Protein AF-A0A2S8P4F2-F1 (afdb_monomer_lite)

Radius of gyration: 17.94 Å; chains: 1; bounding box: 46×29×44 Å

Structure (mmCIF, N/CA/C/O backbone):
data_AF-A0A2S8P4F2-F1
#
_entry.id   AF-A0A2S8P4F2-F1
#
loop_
_atom_site.group_PDB
_atom_site.id
_atom_site.type_symbol
_atom_site.label_atom_id
_atom_site.label_alt_id
_atom_site.label_comp_id
_atom_site.label_asym_id
_atom_site.label_entity_id
_atom_site.label_seq_id
_atom_site.pdbx_PDB_ins_code
_atom_site.Cartn_x
_atom_site.Cartn_y
_atom_site.Cartn_z
_atom_site.occupancy
_atom_site.B_iso_or_equiv
_atom_site.auth_seq_id
_atom_site.auth_comp_id
_atom_site.auth_asym_id
_atom_site.auth_atom_id
_atom_site.pdbx_PDB_model_num
ATOM 1 N N . MET A 1 1 ? -1.261 -7.123 9.658 1.00 77.44 1 MET A N 1
ATOM 2 C CA . MET A 1 1 ? -1.869 -6.714 8.368 1.00 77.44 1 MET A CA 1
ATOM 3 C C . MET A 1 1 ? -3.085 -7.584 8.128 1.00 77.44 1 MET A C 1
ATOM 5 O O . MET A 1 1 ? -3.013 -8.736 8.546 1.00 77.44 1 MET A O 1
ATOM 9 N N . PRO A 1 2 ? -4.159 -7.062 7.513 1.00 83.69 2 PRO A N 1
ATOM 10 C CA . PRO A 1 2 ? -5.345 -7.866 7.241 1.00 83.69 2 PRO A CA 1
ATOM 11 C C . PRO A 1 2 ? -4.952 -9.096 6.400 1.00 83.69 2 PRO A C 1
ATOM 13 O O . PRO A 1 2 ? -4.144 -8.997 5.469 1.00 83.69 2 PRO A O 1
ATOM 16 N N . LYS A 1 3 ? -5.471 -10.267 6.769 1.00 85.56 3 LYS A N 1
ATOM 17 C CA . LYS A 1 3 ? -5.303 -11.564 6.105 1.00 85.56 3 LYS A CA 1
ATOM 18 C C . LYS A 1 3 ? -5.623 -11.491 4.614 1.00 85.56 3 LYS A C 1
ATOM 20 O O . LYS A 1 3 ? -4.878 -12.070 3.823 1.00 85.56 3 LYS A O 1
ATOM 25 N N . CYS A 1 4 ? -6.668 -10.763 4.214 1.00 82.25 4 CYS A N 1
ATOM 26 C CA . CYS A 1 4 ? -7.027 -10.613 2.801 1.00 82.25 4 CYS A CA 1
ATOM 27 C C . CYS A 1 4 ? -5.884 -9.971 1.984 1.00 82.25 4 CYS A C 1
ATOM 29 O O . CYS A 1 4 ? -5.520 -10.472 0.916 1.00 82.25 4 CYS A O 1
ATOM 31 N N . TYR A 1 5 ? -5.225 -8.943 2.529 1.00 85.25 5 TYR A N 1
ATOM 32 C CA . TYR A 1 5 ? -4.053 -8.323 1.905 1.00 85.25 5 TYR A CA 1
ATOM 33 C C . TYR A 1 5 ? -2.817 -9.220 1.965 1.00 85.25 5 TYR A C 1
ATOM 35 O O . TYR A 1 5 ? -2.062 -9.273 0.997 1.00 85.25 5 TYR A O 1
ATOM 43 N N . MET A 1 6 ? -2.608 -9.972 3.051 1.00 88.69 6 MET A N 1
ATOM 44 C CA . MET A 1 6 ? -1.504 -10.942 3.125 1.00 88.69 6 MET A CA 1
ATOM 45 C C . MET A 1 6 ? -1.635 -12.038 2.060 1.00 88.69 6 MET A C 1
ATOM 47 O O . MET A 1 6 ? -0.636 -12.445 1.465 1.00 88.69 6 MET A O 1
ATOM 51 N N . ALA A 1 7 ? -2.860 -12.477 1.761 1.00 88.38 7 ALA A N 1
ATOM 52 C CA . ALA A 1 7 ? -3.116 -13.410 0.669 1.00 88.38 7 ALA A CA 1
ATOM 53 C C . ALA A 1 7 ? -2.745 -12.802 -0.697 1.00 88.38 7 ALA A C 1
ATOM 55 O O . ALA A 1 7 ? -2.109 -13.472 -1.511 1.00 88.38 7 ALA A O 1
ATOM 56 N N . GLN A 1 8 ? -3.072 -11.526 -0.931 1.00 87.56 8 GLN A N 1
ATOM 57 C CA . GLN A 1 8 ? -2.661 -10.810 -2.146 1.00 87.56 8 GLN A CA 1
ATOM 58 C C . GLN A 1 8 ? -1.137 -10.656 -2.235 1.00 87.56 8 GLN A C 1
ATOM 60 O O . GLN A 1 8 ? -0.564 -10.900 -3.294 1.00 87.56 8 GLN A O 1
ATOM 65 N N . LEU A 1 9 ? -0.466 -10.331 -1.126 1.00 88.94 9 LEU A N 1
ATOM 66 C CA . LEU A 1 9 ? 0.995 -10.231 -1.072 1.00 88.94 9 LEU A CA 1
ATOM 67 C C . LEU A 1 9 ? 1.678 -11.564 -1.396 1.00 88.94 9 LEU A C 1
ATOM 69 O O . LEU A 1 9 ? 2.677 -11.572 -2.106 1.00 88.94 9 LEU A O 1
ATOM 73 N N . LYS A 1 10 ? 1.114 -12.695 -0.960 1.00 89.94 10 LYS A N 1
ATOM 74 C CA . LYS A 1 10 ? 1.626 -14.030 -1.313 1.00 89.94 10 LYS A CA 1
ATOM 75 C C . LYS A 1 10 ? 1.508 -14.328 -2.811 1.00 89.94 10 LYS A C 1
ATOM 77 O O . LYS A 1 10 ? 2.374 -14.982 -3.387 1.00 89.94 10 LYS A O 1
ATOM 82 N N . VAL A 1 11 ? 0.441 -13.858 -3.459 1.00 90.56 11 VAL A N 1
ATOM 83 C CA . VAL A 1 11 ? 0.309 -13.947 -4.924 1.00 90.56 11 VAL A CA 1
ATOM 84 C C . VAL A 1 11 ? 1.339 -13.044 -5.599 1.00 90.56 11 VAL A C 1
ATOM 86 O O . VAL A 1 11 ? 2.031 -13.486 -6.515 1.00 90.56 11 VAL A O 1
ATOM 89 N N . TYR A 1 12 ? 1.481 -11.813 -5.113 1.00 90.00 12 TYR A N 1
ATOM 90 C CA . TYR A 1 12 ? 2.454 -10.854 -5.623 1.00 90.00 12 TYR A CA 1
ATOM 91 C C . TYR A 1 12 ? 3.900 -11.356 -5.494 1.00 90.00 12 TYR A C 1
ATOM 93 O O . TYR A 1 12 ? 4.674 -11.197 -6.428 1.00 90.00 12 TYR A O 1
ATOM 101 N N . GLU A 1 13 ? 4.252 -12.059 -4.416 1.00 90.38 13 GLU A N 1
ATOM 102 C CA . GLU A 1 13 ? 5.578 -12.669 -4.235 1.00 90.38 13 GLU A CA 1
ATOM 103 C C . GLU A 1 13 ? 5.954 -13.610 -5.395 1.00 90.38 13 GLU A C 1
ATOM 105 O O . GLU A 1 13 ? 7.107 -13.668 -5.821 1.00 90.38 13 GLU A O 1
ATOM 110 N N . ARG A 1 14 ? 4.979 -14.336 -5.956 1.00 91.06 14 ARG A N 1
ATOM 111 C CA . ARG A 1 14 ? 5.211 -15.206 -7.120 1.00 91.06 14 ARG A CA 1
ATOM 112 C C . ARG A 1 14 ? 5.526 -14.393 -8.373 1.00 91.06 14 ARG A C 1
ATOM 114 O O . ARG A 1 14 ? 6.406 -14.778 -9.139 1.00 91.06 14 ARG A O 1
ATOM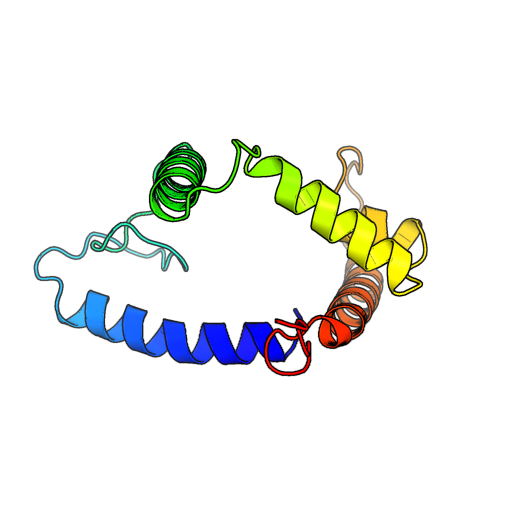 121 N N . ILE A 1 15 ? 4.823 -13.276 -8.564 1.00 89.31 15 ILE A N 1
ATOM 122 C CA . ILE A 1 15 ? 5.065 -12.338 -9.667 1.00 89.31 15 ILE A CA 1
ATOM 123 C C . ILE A 1 15 ? 6.458 -11.727 -9.511 1.00 89.31 15 ILE A C 1
ATOM 125 O O . ILE A 1 15 ? 7.253 -11.797 -10.437 1.00 89.31 15 ILE A O 1
ATOM 129 N N . TRP A 1 16 ? 6.787 -11.251 -8.312 1.00 90.81 16 TRP A N 1
ATOM 130 C CA . TRP A 1 16 ? 8.092 -10.694 -7.963 1.00 90.81 16 TRP A CA 1
ATOM 131 C C . TRP A 1 16 ? 9.238 -11.668 -8.275 1.00 90.81 16 TRP A C 1
ATOM 133 O O . TRP A 1 16 ? 10.210 -11.308 -8.935 1.00 90.81 16 TRP A O 1
ATOM 143 N N . LYS A 1 17 ? 9.110 -12.943 -7.873 1.00 88.81 17 LYS A N 1
ATOM 144 C CA . LYS A 1 17 ? 10.120 -13.979 -8.165 1.00 88.81 17 LYS A CA 1
ATOM 145 C C . LYS A 1 17 ? 10.281 -14.210 -9.665 1.00 88.81 17 LYS A C 1
ATOM 147 O O . LYS A 1 17 ? 11.404 -14.373 -10.136 1.00 88.81 17 LYS A O 1
ATOM 152 N N . LYS A 1 18 ? 9.173 -14.201 -10.411 1.00 88.81 18 LYS A N 1
ATOM 153 C CA . LYS A 1 18 ? 9.187 -14.327 -11.870 1.00 88.81 18 LYS A CA 1
ATOM 154 C C . LYS A 1 18 ? 9.864 -13.125 -12.528 1.00 88.81 18 LYS A C 1
ATOM 156 O O . LYS A 1 18 ? 10.713 -13.325 -13.386 1.00 88.81 18 LYS A O 1
ATOM 161 N N . GLU A 1 19 ? 9.535 -11.907 -12.106 1.00 87.69 19 GLU A N 1
ATOM 162 C CA . GLU A 1 19 ? 10.169 -10.679 -12.597 1.00 87.69 19 GLU A CA 1
ATOM 163 C C . GLU A 1 19 ? 11.676 -10.696 -12.341 1.00 87.69 19 GLU A C 1
ATOM 165 O O . GLU A 1 19 ? 12.449 -10.429 -13.257 1.00 87.69 19 GLU A O 1
ATOM 170 N N . LYS A 1 20 ? 12.102 -11.099 -11.137 1.00 86.38 20 LYS A N 1
ATOM 171 C CA . LYS A 1 20 ? 13.520 -11.264 -10.806 1.00 86.38 20 LYS A CA 1
ATOM 172 C C . LYS A 1 20 ? 14.207 -12.294 -11.698 1.00 86.38 20 LYS A C 1
ATOM 174 O O . LYS A 1 20 ? 15.276 -12.012 -12.222 1.00 86.38 20 LYS A O 1
ATOM 179 N N . PHE A 1 21 ? 13.596 -13.462 -11.887 1.00 87.75 21 PHE A N 1
ATOM 180 C CA . PHE A 1 21 ? 14.156 -14.524 -12.726 1.00 87.75 21 PHE A CA 1
ATOM 181 C C . PHE A 1 21 ? 14.265 -14.117 -14.203 1.00 87.75 21 PHE A C 1
ATOM 183 O O . PHE A 1 21 ? 15.211 -14.493 -14.885 1.00 87.75 21 PHE A O 1
ATOM 190 N N . GLN A 1 22 ? 13.301 -13.344 -14.707 1.00 88.06 22 GLN A N 1
ATOM 191 C CA . GLN A 1 22 ? 13.281 -12.877 -16.095 1.00 88.06 22 GLN A CA 1
ATOM 192 C C . GLN A 1 22 ? 14.179 -11.653 -16.336 1.00 88.06 22 GLN A C 1
ATOM 194 O O . GLN A 1 22 ? 14.474 -11.322 -17.487 1.00 88.06 22 GLN A O 1
ATOM 199 N N . CYS A 1 23 ? 14.607 -10.965 -15.278 1.00 85.94 23 CYS A N 1
ATOM 200 C CA . CYS A 1 23 ? 15.440 -9.778 -15.379 1.00 85.94 23 CYS A CA 1
ATOM 201 C C . CYS A 1 23 ? 16.907 -10.163 -15.607 1.00 85.94 23 CYS A C 1
ATOM 203 O O . CYS A 1 23 ? 17.547 -10.731 -14.727 1.00 85.94 23 CYS A O 1
ATOM 205 N N . LYS A 1 24 ? 17.455 -9.809 -16.775 1.00 84.50 24 LYS A N 1
ATOM 206 C CA . LYS A 1 24 ? 18.883 -10.012 -17.079 1.00 84.50 24 LYS A CA 1
ATOM 207 C C . LYS A 1 24 ? 19.794 -9.102 -16.246 1.00 84.50 24 LYS A C 1
ATOM 209 O O . LYS A 1 24 ? 20.826 -9.551 -15.766 1.00 84.50 24 LYS A O 1
ATOM 214 N N . ASP A 1 25 ? 19.366 -7.858 -16.023 1.00 87.75 25 ASP A N 1
ATOM 215 C CA . ASP A 1 25 ? 20.146 -6.814 -15.345 1.00 87.75 25 ASP A CA 1
ATOM 216 C C . ASP A 1 25 ? 19.557 -6.495 -13.964 1.00 87.75 25 ASP A C 1
ATOM 218 O O . ASP A 1 25 ? 19.084 -5.381 -13.700 1.00 87.75 25 ASP A O 1
ATOM 222 N N . TRP A 1 26 ? 19.505 -7.497 -13.088 1.00 87.69 26 TRP A N 1
ATOM 223 C CA . TRP A 1 26 ? 18.988 -7.306 -11.737 1.00 87.69 26 TRP A CA 1
ATOM 224 C C . TRP A 1 26 ? 19.965 -6.480 -10.887 1.00 87.69 26 TRP A C 1
ATOM 226 O O . TRP A 1 26 ? 21.071 -6.921 -10.592 1.00 87.69 26 TRP A O 1
ATOM 236 N N . ALA A 1 27 ? 19.528 -5.298 -10.449 1.00 86.06 27 ALA A N 1
ATOM 237 C CA . ALA A 1 27 ? 20.308 -4.342 -9.655 1.00 86.06 27 ALA A CA 1
ATOM 238 C C . ALA A 1 27 ? 19.817 -4.226 -8.196 1.00 86.06 27 ALA A C 1
ATOM 240 O O . ALA A 1 27 ? 20.225 -3.336 -7.453 1.00 86.06 27 ALA A O 1
ATOM 241 N N . GLY A 1 28 ? 18.913 -5.111 -7.767 1.00 78.50 28 GLY A N 1
ATOM 242 C CA . GLY A 1 28 ? 18.539 -5.247 -6.360 1.00 78.50 28 GLY A CA 1
ATOM 243 C C . GLY A 1 28 ? 19.567 -6.107 -5.638 1.00 78.50 28 GLY A C 1
ATOM 244 O O . GLY A 1 28 ? 19.390 -7.319 -5.590 1.00 78.50 28 GLY A O 1
ATOM 245 N N . GLU A 1 29 ? 20.643 -5.492 -5.150 1.00 77.44 29 GLU A N 1
ATOM 246 C CA . GLU A 1 29 ? 21.779 -6.133 -4.466 1.00 77.44 29 GLU A CA 1
ATOM 247 C C . GLU A 1 29 ? 21.359 -6.886 -3.170 1.00 77.44 29 GLU A C 1
ATOM 249 O O . GLU A 1 29 ? 20.506 -7.771 -3.168 1.00 77.44 29 GLU A O 1
ATOM 254 N N . ASN A 1 30 ? 21.912 -6.510 -2.011 1.00 77.75 30 ASN A N 1
ATOM 255 C CA . ASN A 1 30 ? 21.577 -7.094 -0.707 1.00 77.75 30 ASN A CA 1
ATOM 256 C C . ASN A 1 30 ? 20.198 -6.656 -0.175 1.00 77.75 30 ASN A C 1
ATOM 258 O O . ASN A 1 30 ? 19.772 -7.089 0.895 1.00 77.75 30 ASN A O 1
ATOM 262 N N . LYS A 1 31 ? 19.485 -5.779 -0.895 1.00 79.31 31 LYS A N 1
ATOM 263 C CA . LYS A 1 31 ? 18.166 -5.262 -0.506 1.00 79.31 31 LYS A CA 1
ATOM 264 C C . LYS A 1 31 ? 17.083 -5.864 -1.392 1.00 79.31 31 LYS A C 1
ATOM 266 O O . LYS A 1 31 ? 17.071 -5.660 -2.602 1.00 79.31 31 LYS A O 1
ATOM 271 N N . SER A 1 32 ? 16.126 -6.548 -0.770 1.00 82.69 32 SER A N 1
ATOM 272 C CA . SER A 1 32 ? 14.920 -7.036 -1.446 1.00 82.69 32 SER A CA 1
ATOM 273 C C . SER A 1 32 ? 13.762 -6.077 -1.190 1.00 82.69 32 SER A C 1
ATOM 275 O O . SER A 1 32 ? 13.061 -6.178 -0.185 1.00 82.69 32 SER A O 1
ATOM 277 N N . TYR A 1 33 ? 13.578 -5.108 -2.088 1.00 87.62 33 TYR A N 1
ATOM 278 C CA . TYR A 1 33 ? 12.438 -4.199 -2.015 1.00 87.62 33 TYR A CA 1
ATOM 279 C C . TYR A 1 33 ? 11.150 -4.935 -2.378 1.00 87.62 33 TYR A C 1
ATOM 281 O O . TYR A 1 33 ? 11.076 -5.586 -3.422 1.00 87.62 33 TYR A O 1
ATOM 289 N N . VAL A 1 34 ? 10.121 -4.781 -1.537 1.00 86.38 34 VAL A N 1
ATOM 290 C CA . VAL A 1 34 ? 8.788 -5.342 -1.806 1.00 86.38 34 VAL A CA 1
ATOM 291 C C . VAL A 1 34 ? 8.263 -4.807 -3.136 1.00 86.38 34 VAL A C 1
ATOM 293 O O . VAL A 1 34 ? 7.841 -5.589 -3.967 1.00 86.38 34 VAL A O 1
ATOM 296 N N . PHE A 1 35 ? 8.367 -3.500 -3.380 1.00 87.38 35 PHE A N 1
ATOM 297 C CA . PHE A 1 35 ? 7.995 -2.888 -4.655 1.00 87.38 35 PHE A CA 1
ATOM 298 C C . PHE A 1 35 ? 9.241 -2.362 -5.370 1.00 87.38 35 PHE A C 1
ATOM 300 O O . PHE A 1 35 ? 9.985 -1.563 -4.795 1.00 87.38 35 PHE A O 1
ATOM 307 N N . HIS A 1 36 ? 9.453 -2.772 -6.622 1.00 87.75 36 HIS A N 1
ATOM 308 C CA . HIS A 1 36 ? 10.586 -2.331 -7.437 1.00 87.75 36 HIS A CA 1
ATOM 309 C C . HIS A 1 36 ? 10.182 -1.986 -8.871 1.00 87.75 36 HIS A C 1
ATOM 311 O O . HIS A 1 36 ? 9.201 -2.492 -9.406 1.00 87.75 36 HIS A O 1
ATOM 317 N N . GLY A 1 37 ? 10.997 -1.163 -9.533 1.00 80.81 37 GLY A N 1
ATOM 318 C CA . GLY A 1 37 ? 10.816 -0.768 -10.936 1.00 80.81 37 GLY A CA 1
ATOM 319 C C . GLY A 1 37 ? 11.234 -1.830 -11.959 1.00 80.81 37 GLY A C 1
ATOM 320 O O . GLY A 1 37 ? 11.811 -1.486 -12.982 1.00 80.81 37 GLY A O 1
ATOM 321 N N . GLY A 1 38 ? 11.029 -3.118 -11.671 1.00 82.81 38 GLY A N 1
ATOM 322 C CA . GLY A 1 38 ? 11.411 -4.240 -12.549 1.00 82.81 38 GLY A CA 1
ATOM 323 C C . GLY A 1 38 ? 12.869 -4.726 -12.456 1.00 82.81 38 GLY A C 1
ATOM 324 O O . GLY A 1 38 ? 13.122 -5.891 -12.729 1.00 82.81 38 GLY A O 1
ATOM 325 N N . LYS A 1 39 ? 13.817 -3.896 -11.997 1.00 85.06 39 LYS A N 1
ATOM 326 C CA . LYS A 1 39 ? 15.244 -4.276 -11.835 1.00 85.06 39 LYS A CA 1
ATOM 327 C C . LYS A 1 39 ? 15.683 -4.516 -10.386 1.00 85.06 39 LYS A C 1
ATOM 329 O O . LYS A 1 39 ? 16.861 -4.404 -10.071 1.00 85.06 39 LYS A O 1
ATOM 334 N N . GLY A 1 40 ? 14.746 -4.739 -9.469 1.00 84.62 40 GLY A N 1
ATOM 335 C CA . GLY A 1 40 ? 15.058 -4.875 -8.043 1.00 84.62 40 GLY A CA 1
ATOM 336 C C . GLY A 1 40 ? 15.433 -3.575 -7.327 1.00 84.62 40 GLY A C 1
ATOM 337 O O . GLY A 1 40 ? 15.714 -3.609 -6.136 1.00 84.62 40 GLY A O 1
ATOM 338 N N . VAL A 1 41 ? 15.395 -2.429 -8.012 1.00 87.44 41 VAL A N 1
ATOM 339 C CA . VAL A 1 41 ? 15.599 -1.101 -7.415 1.00 87.44 41 VAL A CA 1
ATOM 340 C C . VAL A 1 41 ? 14.276 -0.487 -6.972 1.00 87.44 41 VAL A C 1
ATOM 342 O O . VAL A 1 41 ? 13.250 -0.639 -7.644 1.00 87.44 41 VAL A O 1
ATOM 345 N N . MET A 1 42 ? 14.297 0.230 -5.848 1.00 87.44 42 MET A N 1
ATOM 346 C CA . MET A 1 42 ? 13.113 0.917 -5.335 1.00 87.44 42 MET A CA 1
ATOM 347 C C . MET A 1 42 ? 12.547 1.911 -6.354 1.00 87.44 42 MET A C 1
ATOM 349 O O . MET A 1 42 ? 13.274 2.516 -7.142 1.00 87.44 42 MET A O 1
ATOM 353 N N . TYR A 1 43 ? 11.237 2.123 -6.303 1.00 87.88 43 TYR A N 1
ATOM 354 C CA . TYR A 1 43 ? 10.625 3.225 -7.031 1.00 87.88 43 TYR A CA 1
ATOM 355 C C . TYR A 1 43 ? 11.122 4.579 -6.515 1.00 87.88 43 TYR A C 1
ATOM 357 O O . TYR A 1 43 ? 11.311 4.764 -5.312 1.00 87.88 43 TYR A O 1
ATOM 365 N N . PHE A 1 44 ? 11.229 5.565 -7.410 1.00 87.94 44 PHE A N 1
ATOM 366 C CA . PHE A 1 44 ? 11.392 6.955 -6.986 1.00 87.94 44 PHE A CA 1
ATOM 367 C C . PHE A 1 44 ? 10.199 7.384 -6.116 1.00 87.94 44 PHE A C 1
ATOM 369 O O . PHE A 1 44 ? 9.069 6.986 -6.432 1.00 87.94 44 PHE A O 1
ATOM 376 N N . PRO A 1 45 ? 10.390 8.240 -5.093 1.00 85.88 45 PRO A N 1
ATOM 377 C CA . PRO A 1 45 ? 9.324 8.639 -4.165 1.00 85.88 45 PRO A CA 1
ATOM 378 C C . PRO A 1 45 ? 8.078 9.239 -4.834 1.00 85.88 45 PRO A C 1
ATOM 380 O O . PRO A 1 45 ? 6.972 9.147 -4.310 1.00 85.88 45 PRO A O 1
ATOM 383 N N . THR A 1 46 ? 8.238 9.841 -6.012 1.00 89.50 46 THR A N 1
ATOM 384 C CA . THR A 1 46 ? 7.151 10.446 -6.795 1.00 89.50 46 THR A CA 1
ATOM 385 C C . THR A 1 46 ? 6.377 9.438 -7.647 1.00 89.50 46 THR A C 1
ATOM 387 O O . THR A 1 46 ? 5.255 9.730 -8.073 1.00 89.50 46 THR A O 1
ATOM 390 N N . THR A 1 47 ? 6.935 8.245 -7.881 1.00 90.94 47 THR A N 1
ATOM 391 C CA . THR A 1 47 ? 6.344 7.214 -8.748 1.00 90.94 47 THR A CA 1
ATOM 392 C C . THR A 1 47 ? 4.954 6.793 -8.281 1.00 90.94 47 THR A C 1
ATOM 394 O O . THR A 1 47 ? 4.047 6.835 -9.109 1.00 90.94 47 THR A O 1
ATOM 397 N N . PRO A 1 48 ? 4.711 6.468 -6.992 1.00 90.00 48 PRO A N 1
ATOM 398 C CA . PRO A 1 48 ? 3.377 6.070 -6.539 1.00 90.00 48 PRO A CA 1
ATOM 399 C C . PRO A 1 48 ? 2.324 7.147 -6.816 1.00 90.00 48 PRO A C 1
ATOM 401 O O . PRO A 1 48 ? 1.251 6.850 -7.336 1.00 90.00 48 PRO A O 1
ATOM 404 N N . THR A 1 49 ? 2.650 8.414 -6.549 1.00 91.56 49 THR A N 1
ATOM 405 C CA . THR A 1 49 ? 1.757 9.556 -6.798 1.00 91.56 49 THR A CA 1
ATOM 406 C C . THR A 1 49 ? 1.459 9.736 -8.288 1.00 91.56 49 THR A C 1
ATOM 408 O O . THR A 1 49 ? 0.320 10.011 -8.666 1.00 91.56 49 THR A O 1
ATOM 411 N N . SER A 1 50 ? 2.466 9.567 -9.150 1.00 92.69 50 SER A N 1
ATOM 412 C CA . SER A 1 50 ? 2.299 9.658 -10.605 1.00 92.69 50 SER A CA 1
ATOM 413 C C . SER A 1 50 ? 1.465 8.499 -11.160 1.00 92.69 50 SER A C 1
ATOM 415 O O . SER A 1 50 ? 0.507 8.727 -11.901 1.00 92.69 50 SER A O 1
ATOM 417 N N . THR A 1 51 ? 1.768 7.265 -10.750 1.00 92.94 51 THR A N 1
ATOM 418 C CA . THR A 1 51 ? 1.016 6.059 -11.124 1.00 92.94 51 THR A CA 1
ATOM 419 C C . THR A 1 51 ? -0.440 6.158 -10.686 1.00 92.94 51 THR A C 1
ATOM 421 O O . THR A 1 51 ? -1.336 5.863 -11.474 1.00 92.94 51 THR A O 1
ATOM 424 N N . TRP A 1 52 ? -0.692 6.652 -9.473 1.00 94.19 52 TRP A N 1
ATOM 425 C CA . TRP A 1 52 ? -2.040 6.902 -8.972 1.00 94.19 52 TRP A CA 1
ATOM 426 C C . TRP A 1 52 ? -2.808 7.902 -9.835 1.00 94.19 52 TRP A C 1
ATOM 428 O O . TRP A 1 52 ? -3.929 7.628 -10.254 1.00 94.19 52 TRP A O 1
ATOM 438 N N . ARG A 1 53 ? -2.188 9.035 -10.185 1.00 93.94 53 ARG A N 1
ATOM 439 C CA . ARG A 1 53 ? -2.810 10.032 -11.068 1.00 93.94 53 ARG A CA 1
ATOM 440 C C . ARG A 1 53 ? -3.191 9.432 -12.424 1.00 93.94 53 ARG A C 1
ATOM 442 O O . ARG A 1 53 ? -4.305 9.655 -12.890 1.00 93.94 53 ARG A O 1
ATOM 449 N N . LYS A 1 54 ? -2.292 8.650 -13.032 1.00 95.00 54 LYS A N 1
ATOM 450 C CA . LYS A 1 54 ? -2.554 7.950 -14.302 1.00 95.00 54 LYS A CA 1
ATOM 451 C C . LYS A 1 54 ? -3.694 6.938 -14.169 1.00 95.00 54 LYS A C 1
ATOM 453 O O . LYS A 1 54 ? -4.522 6.830 -15.068 1.00 95.00 54 LYS A O 1
ATOM 458 N N . PHE A 1 55 ? -3.754 6.217 -13.049 1.00 95.75 55 PHE A N 1
ATOM 459 C CA . PHE A 1 55 ? -4.836 5.278 -12.759 1.00 95.75 55 PHE A CA 1
ATOM 460 C C . PHE A 1 55 ? -6.198 5.980 -12.688 1.00 95.75 55 PHE A C 1
ATOM 462 O O . PHE A 1 55 ? -7.131 5.534 -13.353 1.00 95.75 55 PHE A O 1
ATOM 469 N N . LEU A 1 56 ? -6.296 7.095 -11.954 1.00 95.31 56 LEU A N 1
ATOM 470 C CA . LEU A 1 56 ? -7.533 7.878 -11.852 1.00 95.31 56 LEU A CA 1
ATOM 471 C C . LEU A 1 56 ? -8.010 8.360 -13.224 1.00 95.31 56 LEU A C 1
ATOM 473 O O . LEU A 1 56 ? -9.164 8.139 -13.576 1.00 95.31 56 LEU A O 1
ATOM 477 N N . GLN A 1 57 ? -7.103 8.929 -14.025 1.00 95.00 57 GLN A N 1
ATOM 478 C CA . GLN A 1 57 ? -7.408 9.382 -15.386 1.00 95.00 57 GLN A CA 1
ATOM 479 C C . GLN A 1 57 ? -7.916 8.234 -16.263 1.00 95.00 57 GLN A C 1
ATOM 481 O O . GLN A 1 57 ? -8.958 8.358 -16.899 1.00 95.00 57 GLN A O 1
ATOM 486 N N . LYS A 1 58 ? -7.233 7.081 -16.242 1.00 96.50 58 LYS A N 1
ATOM 487 C CA . LYS A 1 58 ? -7.636 5.889 -17.005 1.00 96.50 58 LYS A CA 1
ATOM 488 C C . LYS A 1 58 ? -9.011 5.352 -16.590 1.00 96.50 58 LYS A C 1
ATOM 490 O O . LYS A 1 58 ? -9.668 4.687 -17.385 1.00 96.50 58 LYS A O 1
ATOM 495 N N . LYS A 1 59 ? -9.422 5.582 -15.343 1.00 95.50 59 LYS A N 1
ATOM 496 C CA . LYS A 1 59 ? -10.704 5.126 -14.792 1.00 95.50 59 LYS A CA 1
ATOM 497 C C . LYS A 1 59 ? -11.787 6.208 -14.773 1.00 95.50 59 LYS A C 1
ATOM 499 O O . LYS A 1 59 ? -12.874 5.922 -14.291 1.00 95.50 59 LYS A O 1
ATOM 504 N N . GLY A 1 60 ? -11.512 7.412 -15.282 1.00 94.44 60 GLY A N 1
ATOM 505 C CA . GLY A 1 60 ? -12.465 8.527 -15.262 1.00 94.44 60 GLY A CA 1
ATOM 506 C C . GLY A 1 60 ? -12.803 9.029 -13.854 1.00 94.44 60 GLY A C 1
ATOM 507 O O . GLY A 1 60 ? -13.840 9.650 -13.656 1.00 94.44 60 GLY A O 1
ATOM 508 N N . ILE A 1 61 ? -11.953 8.746 -12.862 1.00 93.88 61 ILE A N 1
ATOM 509 C CA . ILE A 1 61 ? -12.186 9.141 -11.471 1.00 93.88 61 ILE A CA 1
ATOM 510 C C . ILE A 1 61 ? -11.658 10.572 -11.274 1.00 93.88 61 ILE A C 1
ATOM 512 O O . ILE A 1 61 ? -10.526 10.853 -11.693 1.00 93.88 61 ILE A O 1
ATOM 516 N N . PRO A 1 62 ? -12.418 11.470 -10.613 1.00 93.38 62 PRO A N 1
ATOM 517 C CA . PR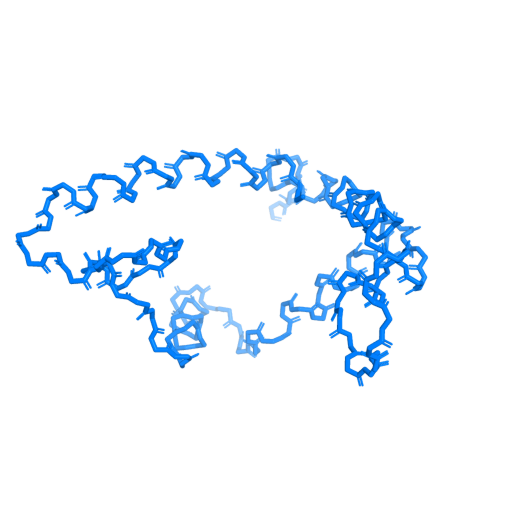O A 1 62 ? -11.943 12.803 -10.257 1.00 93.38 62 PRO A CA 1
ATOM 518 C C . PRO A 1 62 ? -10.606 12.772 -9.514 1.00 93.38 62 PRO A C 1
ATOM 520 O O . PRO A 1 62 ? -10.264 11.807 -8.824 1.00 93.38 62 PRO A O 1
ATOM 523 N N . HIS A 1 63 ? -9.828 13.847 -9.642 1.00 91.81 63 HIS A N 1
ATOM 524 C CA . HIS A 1 63 ? -8.511 13.890 -9.023 1.00 91.81 63 HIS A CA 1
ATOM 525 C C . HIS A 1 63 ? -8.602 13.814 -7.493 1.00 91.81 63 HIS A C 1
ATOM 527 O O . HIS A 1 63 ? -9.022 14.760 -6.832 1.00 91.81 63 HIS A O 1
ATOM 533 N N . ILE A 1 64 ? -8.110 12.709 -6.934 1.00 92.56 64 ILE A N 1
ATOM 534 C CA . ILE A 1 64 ? -7.923 12.519 -5.497 1.00 92.56 64 ILE A CA 1
ATOM 535 C C . ILE A 1 64 ? -6.440 12.317 -5.193 1.00 92.56 64 ILE A C 1
ATOM 537 O O . ILE A 1 64 ? -5.738 11.551 -5.859 1.00 92.56 64 ILE A O 1
ATOM 541 N N . LYS A 1 65 ? -5.932 13.020 -4.176 1.00 90.00 65 LYS A N 1
ATOM 542 C CA . LYS A 1 65 ? -4.532 12.885 -3.750 1.00 90.00 65 LYS A CA 1
ATOM 543 C C . LYS A 1 65 ? -4.289 11.471 -3.230 1.00 90.00 65 LYS A C 1
ATOM 545 O O . LYS A 1 65 ? -5.104 10.945 -2.479 1.00 90.00 65 LYS A O 1
ATOM 550 N N . LEU A 1 66 ? -3.119 10.904 -3.525 1.00 89.31 66 LEU A N 1
ATOM 551 C CA . LEU A 1 66 ? -2.738 9.588 -2.997 1.00 89.31 66 LEU A CA 1
ATOM 552 C C . LEU A 1 66 ? -2.732 9.573 -1.456 1.00 89.31 66 LEU A C 1
ATOM 554 O O . LEU A 1 66 ? -3.192 8.614 -0.847 1.00 89.31 66 LEU A O 1
ATOM 558 N N . HIS A 1 67 ? -2.289 10.665 -0.819 1.00 87.38 67 HIS A N 1
ATOM 559 C CA . HIS A 1 67 ? -2.350 10.814 0.641 1.00 87.38 67 HIS A CA 1
ATOM 560 C C . HIS A 1 67 ? -3.789 10.796 1.189 1.00 87.38 67 HIS A C 1
ATOM 562 O O . HIS A 1 67 ? -4.003 10.387 2.325 1.00 87.38 67 HIS A O 1
ATOM 568 N N . GLY A 1 68 ? -4.784 11.154 0.370 1.00 84.88 68 GLY A N 1
ATOM 569 C CA . GLY A 1 68 ? -6.201 11.022 0.712 1.00 84.88 68 GLY A CA 1
ATOM 570 C C . GLY A 1 68 ? -6.576 9.593 1.100 1.00 84.88 68 GLY A C 1
ATOM 571 O O . GLY A 1 68 ? -7.316 9.408 2.058 1.00 84.88 68 GLY A O 1
ATOM 572 N N . LEU A 1 69 ? -5.963 8.581 0.470 1.00 87.62 69 LEU A N 1
ATOM 573 C C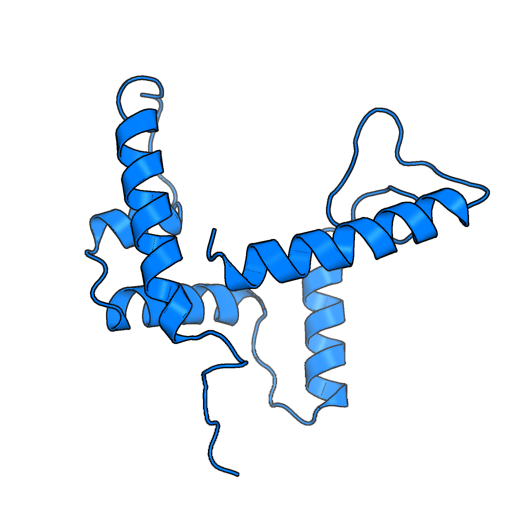A . LEU A 1 69 ? -6.186 7.175 0.825 1.00 87.62 69 LEU A CA 1
ATOM 574 C C . LEU A 1 69 ? -5.765 6.858 2.265 1.00 87.62 69 LEU A C 1
ATOM 576 O O . LEU A 1 69 ? -6.379 6.013 2.911 1.00 87.62 69 LEU A O 1
ATOM 580 N N . ARG A 1 70 ? -4.742 7.544 2.797 1.00 83.69 70 ARG A N 1
ATOM 581 C CA . ARG A 1 70 ? -4.343 7.398 4.204 1.00 83.69 70 ARG A CA 1
ATOM 582 C C . ARG A 1 70 ? -5.421 7.941 5.138 1.00 83.69 70 ARG A C 1
ATOM 584 O O . ARG A 1 70 ? -5.707 7.308 6.149 1.00 83.69 70 ARG A O 1
ATOM 591 N N . HIS A 1 71 ? -6.024 9.078 4.795 1.00 83.44 71 HIS A N 1
ATOM 592 C CA . HIS A 1 71 ? -7.152 9.622 5.551 1.00 83.44 71 HIS A CA 1
ATOM 593 C C . HIS A 1 71 ? -8.372 8.705 5.465 1.00 83.44 71 HIS A C 1
ATOM 595 O O . HIS A 1 71 ? -8.996 8.441 6.486 1.00 83.44 71 HIS A O 1
ATOM 601 N N . THR A 1 72 ? -8.664 8.137 4.292 1.00 85.12 72 THR A N 1
ATOM 602 C CA . THR A 1 72 ? -9.724 7.132 4.148 1.00 85.12 72 THR A CA 1
ATOM 603 C C . THR A 1 72 ? -9.451 5.910 5.021 1.00 85.12 72 THR A C 1
ATOM 605 O O . THR A 1 72 ? -10.332 5.489 5.757 1.00 85.12 72 THR A O 1
ATOM 608 N N . ALA A 1 73 ? -8.224 5.380 5.035 1.00 83.50 73 ALA A N 1
ATOM 609 C CA . ALA A 1 73 ? -7.863 4.263 5.909 1.00 83.50 73 ALA A CA 1
ATOM 610 C C . ALA A 1 73 ? -8.033 4.600 7.403 1.00 83.50 73 ALA A C 1
ATOM 612 O O . ALA A 1 73 ? -8.459 3.749 8.179 1.00 83.50 73 ALA A O 1
ATOM 613 N N . ALA A 1 74 ? -7.737 5.840 7.808 1.00 83.19 74 ALA A N 1
ATOM 614 C CA . ALA A 1 74 ? -7.993 6.318 9.164 1.00 83.19 74 ALA A CA 1
ATOM 615 C C . ALA A 1 74 ? -9.494 6.345 9.492 1.00 83.19 74 ALA A C 1
ATOM 617 O O . ALA A 1 74 ? -9.900 5.891 10.559 1.00 83.19 74 ALA A O 1
ATOM 618 N N . MET A 1 75 ? -10.316 6.840 8.566 1.00 82.50 75 MET A N 1
ATOM 619 C CA . MET A 1 75 ? -11.771 6.869 8.722 1.00 82.50 75 MET A CA 1
ATOM 620 C C . MET A 1 75 ? -12.364 5.461 8.796 1.00 82.50 75 MET A C 1
ATOM 622 O O . MET A 1 75 ? -13.128 5.190 9.712 1.00 82.50 75 MET A O 1
ATOM 626 N N . LEU A 1 76 ? -11.939 4.539 7.928 1.00 84.69 76 LEU A N 1
ATOM 627 C CA . LEU A 1 76 ? -12.393 3.144 7.964 1.00 84.69 76 LEU A CA 1
ATOM 628 C C . LEU A 1 76 ? -12.023 2.454 9.285 1.00 84.69 76 LEU A C 1
ATOM 630 O O . LEU A 1 76 ? -12.819 1.699 9.837 1.00 84.69 76 LEU A O 1
ATOM 634 N N . LEU A 1 77 ? -10.835 2.743 9.832 1.00 82.88 77 LEU A N 1
ATOM 635 C CA . LEU A 1 77 ? -10.440 2.249 11.155 1.00 82.88 77 LEU A CA 1
ATOM 636 C C . LEU A 1 77 ? -11.365 2.792 12.252 1.00 82.88 77 LEU A C 1
ATOM 638 O O . LEU A 1 77 ? -11.832 2.025 13.095 1.00 82.88 77 LEU A O 1
ATOM 642 N N . ARG A 1 78 ? -11.680 4.090 12.216 1.00 80.19 78 ARG A N 1
ATOM 643 C CA . ARG A 1 78 ? -12.637 4.706 13.144 1.00 80.19 78 ARG A CA 1
ATOM 644 C C . ARG A 1 78 ? -14.021 4.064 13.039 1.00 80.19 78 ARG A C 1
ATOM 646 O O . ARG A 1 78 ? -14.605 3.727 14.062 1.00 80.19 78 ARG A O 1
ATOM 653 N N . GLU A 1 79 ? -14.536 3.881 11.827 1.00 81.88 79 GLU A N 1
ATOM 654 C CA . GLU A 1 79 ? -15.857 3.283 11.584 1.00 81.88 79 GLU A CA 1
ATOM 655 C C . GLU A 1 79 ? -15.926 1.815 12.017 1.00 81.88 79 GLU A C 1
ATOM 657 O O . GLU A 1 79 ? -16.964 1.361 12.485 1.00 81.88 79 GLU A O 1
ATOM 662 N N . SER A 1 80 ? -14.805 1.091 11.962 1.00 82.12 80 SER A N 1
ATOM 663 C CA . SER A 1 80 ? -14.700 -0.277 12.490 1.00 82.12 80 SER A CA 1
ATOM 664 C C . SER A 1 80 ? -14.636 -0.369 14.025 1.00 82.12 80 SER A C 1
ATOM 666 O O . SER A 1 80 ? -14.459 -1.458 14.572 1.00 82.12 80 SER A O 1
ATOM 668 N N . GLY A 1 81 ? -14.754 0.762 14.731 1.00 80.25 81 GLY A N 1
ATOM 669 C CA . GLY A 1 81 ? -14.757 0.821 16.192 1.00 80.25 81 GLY A CA 1
ATOM 670 C C . GLY A 1 81 ? -13.368 0.791 16.832 1.00 80.25 81 GLY A C 1
ATOM 671 O O . GLY A 1 81 ? -13.255 0.480 18.018 1.00 80.25 81 GLY A O 1
ATOM 672 N N . ALA A 1 82 ? -12.304 1.096 16.078 1.00 80.62 82 ALA A N 1
ATOM 673 C CA . ALA A 1 82 ? -10.976 1.265 16.659 1.00 80.62 82 ALA A CA 1
ATOM 674 C C . ALA A 1 82 ? -10.922 2.524 17.536 1.00 80.62 82 ALA A C 1
ATOM 676 O O . ALA A 1 82 ? -11.395 3.594 17.148 1.00 80.62 82 ALA A O 1
ATOM 677 N N . ASP A 1 83 ? -10.319 2.410 18.716 1.00 78.31 83 ASP A N 1
ATOM 678 C CA . ASP A 1 83 ? -10.116 3.543 19.608 1.00 78.31 83 ASP A CA 1
ATOM 679 C C . ASP A 1 83 ? -9.008 4.472 19.084 1.00 78.31 83 ASP A C 1
ATOM 681 O O . ASP A 1 83 ? -8.128 4.091 18.303 1.00 78.31 83 ASP A O 1
ATOM 685 N N . LEU A 1 84 ? -9.046 5.729 19.532 1.00 72.12 84 LEU A N 1
ATOM 686 C CA . LEU A 1 84 ? -8.167 6.785 19.029 1.00 72.12 84 LEU A CA 1
ATOM 687 C C . LEU A 1 84 ? -6.678 6.447 19.207 1.00 72.12 84 LEU A C 1
ATOM 689 O O . LEU A 1 84 ? -5.872 6.769 18.334 1.00 72.12 84 LEU A O 1
ATOM 693 N N . LYS A 1 85 ? -6.316 5.758 20.296 1.00 72.12 85 LYS A N 1
ATOM 694 C CA . LYS A 1 85 ? -4.937 5.337 20.562 1.00 72.12 85 LYS A CA 1
ATOM 695 C C . LYS A 1 85 ? -4.460 4.308 19.539 1.00 72.12 85 LYS A C 1
ATOM 697 O O . LYS A 1 85 ? -3.389 4.475 18.960 1.00 72.12 85 LYS A O 1
ATOM 702 N N . THR A 1 86 ? -5.283 3.307 19.239 1.00 72.62 86 THR A N 1
ATOM 703 C CA . THR A 1 86 ? -5.005 2.313 18.194 1.00 72.62 86 THR A CA 1
ATOM 704 C C . THR A 1 86 ? -4.844 2.958 16.821 1.00 72.62 86 THR A C 1
ATOM 706 O O . THR A 1 86 ? -3.913 2.635 16.078 1.00 72.62 86 THR A O 1
ATOM 709 N N . MET A 1 87 ? -5.696 3.932 16.489 1.00 72.19 87 MET A N 1
ATOM 710 C CA . MET A 1 87 ? -5.568 4.698 15.248 1.00 72.19 87 MET A CA 1
ATOM 711 C C . MET A 1 87 ? -4.266 5.508 15.199 1.00 72.19 87 MET A C 1
ATOM 713 O O . MET A 1 87 ? -3.585 5.504 14.174 1.00 72.19 87 MET A O 1
ATOM 717 N N . GLN A 1 88 ? -3.894 6.180 16.292 1.00 71.06 88 GLN A N 1
ATOM 718 C CA . GLN A 1 88 ? -2.663 6.972 16.388 1.00 71.06 88 GLN A CA 1
ATOM 719 C C . GLN A 1 88 ? -1.405 6.111 16.251 1.00 71.06 88 GLN A C 1
ATOM 721 O O . GLN A 1 88 ? -0.504 6.460 15.483 1.00 71.06 88 GLN A O 1
ATOM 726 N N . GLU A 1 89 ? -1.354 4.973 16.943 1.00 74.31 89 GLU A N 1
ATOM 727 C CA . GLU A 1 89 ? -0.241 4.025 16.853 1.00 74.31 89 GLU A CA 1
ATOM 728 C C . GLU A 1 89 ? -0.121 3.453 15.432 1.00 74.31 89 GLU A C 1
ATOM 730 O O . GLU A 1 89 ? 0.972 3.409 14.860 1.00 74.31 89 GLU A O 1
ATOM 735 N N . ARG A 1 90 ? -1.251 3.102 14.804 1.00 73.69 90 ARG A N 1
ATOM 736 C CA . ARG A 1 90 ? -1.291 2.546 13.444 1.00 73.69 90 ARG A CA 1
ATOM 737 C C . ARG A 1 90 ? -0.936 3.566 12.360 1.00 73.69 90 ARG A C 1
ATOM 739 O O . ARG A 1 90 ? -0.289 3.219 11.371 1.00 73.69 90 ARG A O 1
ATOM 746 N N . LEU A 1 91 ? -1.354 4.819 12.528 1.00 71.56 91 LEU A N 1
ATOM 747 C CA . LEU A 1 91 ? -1.117 5.913 11.586 1.00 71.56 91 LEU A CA 1
ATOM 748 C C . LEU A 1 91 ? 0.147 6.717 11.907 1.00 71.56 91 LEU A C 1
ATOM 750 O O . LEU A 1 91 ? 0.399 7.686 11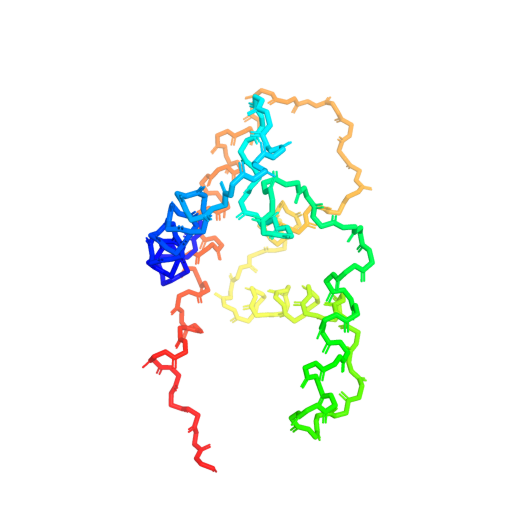.198 1.00 71.56 91 LEU A O 1
ATOM 754 N N . ARG A 1 92 ? 0.938 6.347 12.927 1.00 65.25 92 ARG A N 1
ATOM 755 C CA . ARG A 1 92 ? 2.213 6.989 13.311 1.00 65.25 92 ARG A CA 1
ATOM 756 C C . ARG A 1 92 ? 2.249 8.494 12.995 1.00 65.25 92 ARG A C 1
ATOM 758 O O . ARG A 1 92 ? 2.949 8.924 12.079 1.00 65.25 92 ARG A O 1
ATOM 765 N N . HIS A 1 93 ? 1.501 9.301 13.743 1.00 57.62 93 HIS A N 1
ATOM 766 C CA . HIS A 1 93 ? 1.651 10.756 13.688 1.00 57.62 93 HIS A CA 1
ATOM 767 C C . HIS A 1 93 ? 2.676 11.233 14.736 1.00 57.62 93 HIS A C 1
ATOM 769 O O . HIS A 1 93 ? 2.372 11.434 15.903 1.00 57.62 93 HIS A O 1
ATOM 775 N N . THR A 1 94 ? 3.929 11.349 14.280 1.00 40.97 94 THR A N 1
ATOM 776 C CA . THR A 1 94 ? 4.832 12.509 14.468 1.00 40.97 94 THR A CA 1
ATOM 777 C C . THR A 1 94 ? 4.946 13.186 15.846 1.00 40.97 94 THR A C 1
ATOM 779 O O . THR A 1 94 ? 4.909 14.410 15.912 1.00 40.97 94 THR A O 1
ATOM 782 N N . LYS A 1 95 ? 5.156 12.430 16.930 1.00 40.22 95 LYS A N 1
ATOM 783 C CA . LYS A 1 95 ? 6.040 12.790 18.069 1.00 40.22 95 LYS A CA 1
ATOM 784 C C . LYS A 1 95 ? 5.992 11.672 19.112 1.00 40.22 95 LYS A C 1
ATOM 786 O O . LYS A 1 95 ? 5.203 11.717 20.044 1.00 40.22 95 LYS A O 1
ATOM 791 N N . ILE A 1 96 ? 6.847 10.666 18.969 1.00 41.28 96 ILE A N 1
ATOM 792 C CA . ILE A 1 96 ? 7.244 9.843 20.114 1.00 41.28 96 ILE A CA 1
ATOM 793 C C . ILE A 1 96 ? 8.762 9.828 20.081 1.00 41.28 96 ILE A C 1
ATOM 795 O O . ILE A 1 96 ? 9.379 9.088 19.316 1.00 41.28 96 ILE A O 1
ATOM 799 N N . GLY A 1 97 ? 9.340 10.754 20.848 1.00 41.19 97 GLY A N 1
ATOM 800 C CA . GLY A 1 97 ? 10.718 10.634 21.282 1.00 41.19 97 GLY A CA 1
ATOM 801 C C . GLY A 1 97 ? 10.875 9.289 21.984 1.00 41.19 97 GLY A C 1
ATOM 802 O O . GLY A 1 97 ? 10.080 8.941 22.850 1.00 41.19 97 GLY A O 1
ATOM 803 N N . THR A 1 98 ? 11.839 8.517 21.499 1.00 42.94 98 THR A N 1
ATOM 804 C CA . THR A 1 98 ? 12.655 7.555 22.247 1.00 42.94 98 THR A CA 1
ATOM 805 C C . THR A 1 98 ? 12.046 6.999 23.543 1.00 42.94 98 THR A C 1
ATOM 807 O O . THR A 1 98 ? 12.324 7.488 24.631 1.00 42.94 98 THR A O 1
ATOM 810 N N . THR A 1 99 ? 11.279 5.908 23.450 1.00 41.75 99 THR A N 1
ATOM 811 C CA . THR A 1 99 ? 11.198 4.876 24.509 1.00 41.75 99 THR A CA 1
ATOM 812 C C . THR A 1 99 ? 10.753 3.552 23.865 1.00 41.75 99 THR A C 1
ATOM 814 O O . THR A 1 99 ? 9.560 3.278 23.747 1.00 41.75 99 THR A O 1
ATOM 817 N N . ALA A 1 100 ? 11.701 2.777 23.325 1.00 45.56 100 ALA A N 1
ATOM 818 C CA . ALA A 1 100 ? 11.435 1.777 22.280 1.00 45.56 100 ALA A CA 1
ATOM 819 C C . ALA A 1 100 ? 11.250 0.313 22.730 1.00 45.56 100 ALA A C 1
ATOM 821 O O . ALA A 1 100 ? 10.913 -0.501 21.879 1.00 45.56 100 ALA A O 1
ATOM 822 N N . ASP A 1 101 ? 11.370 -0.049 24.011 1.00 43.09 101 ASP A N 1
ATOM 823 C CA . ASP A 1 101 ? 11.376 -1.486 24.366 1.00 43.09 101 ASP A CA 1
ATOM 824 C C . ASP A 1 101 ? 10.099 -1.994 25.057 1.00 43.09 101 ASP A C 1
ATOM 826 O O . ASP A 1 101 ? 9.650 -3.103 24.780 1.00 43.09 101 ASP A O 1
ATOM 830 N N . ILE A 1 102 ? 9.412 -1.179 25.865 1.00 47.59 102 ILE A N 1
ATOM 831 C CA . ILE A 1 102 ? 8.196 -1.623 26.587 1.00 47.59 102 ILE A CA 1
ATOM 832 C C . ILE A 1 102 ? 6.920 -1.454 25.738 1.00 47.59 102 ILE A C 1
ATOM 834 O O . ILE A 1 102 ? 5.963 -2.221 25.862 1.00 47.59 102 ILE A O 1
ATOM 838 N N . TYR A 1 103 ? 6.894 -0.478 24.826 1.00 47.97 103 TYR A N 1
ATOM 839 C CA . TYR A 1 103 ? 5.716 -0.198 23.995 1.00 47.97 103 TYR A CA 1
ATOM 840 C C . TYR A 1 103 ? 5.580 -1.122 22.778 1.00 47.97 103 TYR A C 1
ATOM 842 O O . TYR A 1 103 ? 4.507 -1.178 22.179 1.00 47.97 103 TYR A O 1
ATOM 850 N N . THR A 1 104 ? 6.623 -1.878 22.428 1.00 52.16 104 THR A N 1
ATOM 851 C CA . THR A 1 104 ? 6.677 -2.653 21.179 1.00 52.16 104 THR A CA 1
ATOM 852 C C . THR A 1 104 ? 5.685 -3.817 21.173 1.00 52.16 104 THR A C 1
ATOM 854 O O . THR A 1 104 ? 4.843 -3.883 20.280 1.00 52.16 104 THR A O 1
ATOM 857 N N . HIS A 1 105 ? 5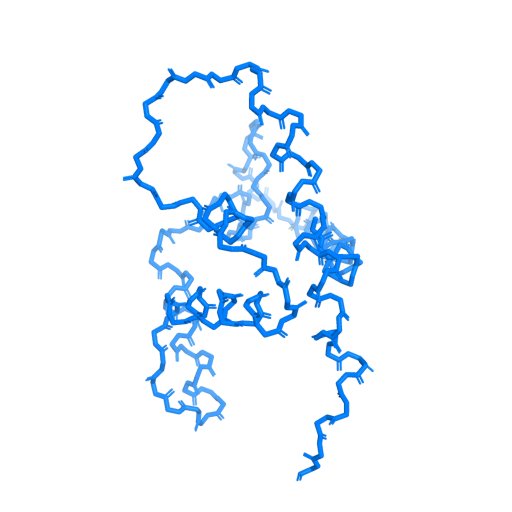.657 -4.661 22.210 1.00 57.69 105 HIS A N 1
ATOM 858 C CA . HIS A 1 105 ? 4.708 -5.784 22.275 1.00 57.69 105 HIS A CA 1
ATOM 859 C C . HIS A 1 105 ? 3.239 -5.346 22.371 1.00 57.69 105 HIS A C 1
ATOM 861 O O . HIS A 1 105 ? 2.360 -5.943 21.745 1.00 57.69 105 HIS A O 1
ATOM 867 N N . LYS A 1 106 ? 2.952 -4.275 23.124 1.00 56.88 106 LYS A N 1
ATOM 868 C CA . LYS A 1 106 ? 1.589 -3.734 23.230 1.00 56.88 106 LYS A CA 1
ATOM 869 C C . LYS A 1 106 ? 1.137 -3.120 21.902 1.00 56.88 106 LYS A C 1
ATOM 871 O O . LYS A 1 106 ? 0.006 -3.355 21.482 1.00 56.88 106 LYS A O 1
ATOM 876 N N . SER A 1 107 ? 2.039 -2.424 21.211 1.00 62.12 107 SER A N 1
ATOM 877 C CA . SER A 1 107 ? 1.778 -1.857 19.888 1.00 62.12 107 SER A CA 1
ATOM 878 C C . SER A 1 107 ? 1.579 -2.935 18.818 1.00 62.12 107 SER A C 1
ATOM 880 O O . SER A 1 107 ? 0.735 -2.774 17.940 1.00 62.12 107 SER A O 1
ATOM 882 N N . GLU A 1 108 ? 2.276 -4.073 18.894 1.00 66.44 108 GLU A N 1
ATOM 883 C CA . GLU A 1 108 ? 2.061 -5.194 17.970 1.00 66.44 108 GLU A CA 1
ATOM 884 C C . GLU A 1 108 ? 0.658 -5.802 18.086 1.00 66.44 108 GLU A C 1
ATOM 886 O O . GLU A 1 108 ? 0.011 -6.033 17.060 1.00 66.44 108 GLU A O 1
ATOM 891 N N . MET A 1 109 ? 0.165 -6.026 19.311 1.00 65.38 109 MET A N 1
ATOM 892 C CA . MET A 1 109 ? -1.200 -6.523 19.536 1.00 65.38 109 MET A CA 1
ATOM 893 C C . MET A 1 109 ? -2.250 -5.524 19.044 1.00 65.38 109 MET A C 1
ATOM 895 O O . MET A 1 109 ? -3.144 -5.897 18.286 1.00 65.38 109 MET A O 1
ATOM 899 N N . ILE A 1 110 ? -2.088 -4.247 19.395 1.00 66.62 110 ILE A N 1
ATOM 900 C CA . ILE A 1 110 ? -2.962 -3.148 18.962 1.00 66.62 110 ILE A CA 1
ATOM 901 C C . ILE A 1 110 ? -2.973 -3.016 17.427 1.00 66.62 110 ILE A C 1
ATOM 903 O O . ILE A 1 110 ? -4.017 -2.883 16.789 1.00 66.62 110 ILE A O 1
ATOM 907 N N . SER A 1 111 ? -1.805 -3.125 16.796 1.00 71.38 111 SER A N 1
ATOM 908 C CA . SER A 1 111 ? -1.648 -3.077 15.340 1.00 71.38 111 SER A CA 1
ATOM 909 C C . SER A 1 111 ? -2.263 -4.296 14.640 1.00 71.38 111 SER A C 1
ATOM 911 O O . SER A 1 111 ? -2.705 -4.193 13.486 1.00 71.38 111 SER A O 1
ATOM 913 N N . ARG A 1 112 ? -2.302 -5.458 15.303 1.00 77.62 112 ARG A N 1
ATOM 914 C CA . ARG A 1 112 ? -2.970 -6.659 14.787 1.00 77.62 112 ARG A CA 1
ATOM 915 C C . ARG A 1 112 ? -4.485 -6.521 14.856 1.00 77.62 112 ARG A C 1
ATOM 917 O O . ARG A 1 112 ? -5.125 -6.711 13.832 1.00 77.62 112 ARG A O 1
ATOM 924 N N . ASP A 1 113 ? -5.021 -6.082 15.985 1.00 79.31 113 ASP A N 1
ATOM 925 C CA . ASP A 1 113 ? -6.453 -5.828 16.153 1.00 79.31 113 ASP A CA 1
ATOM 926 C C . ASP A 1 113 ? -6.981 -4.780 15.149 1.00 79.31 113 ASP A C 1
ATOM 928 O O . ASP A 1 113 ? -7.943 -5.030 14.422 1.00 79.31 113 ASP A O 1
ATOM 932 N N . ALA A 1 114 ? -6.263 -3.664 14.969 1.00 77.44 114 ALA A N 1
ATOM 933 C CA . ALA A 1 114 ? -6.568 -2.677 13.927 1.00 77.44 114 ALA A CA 1
ATOM 934 C C . ALA A 1 114 ? -6.600 -3.283 12.514 1.00 77.44 114 ALA A C 1
ATOM 936 O O . ALA A 1 114 ? -7.363 -2.860 11.649 1.00 77.44 114 ALA A O 1
ATOM 937 N N . ALA A 1 115 ? -5.721 -4.250 12.246 1.00 80.81 115 ALA A N 1
ATOM 938 C CA . ALA A 1 115 ? -5.689 -4.931 10.965 1.00 80.81 115 ALA A CA 1
ATOM 939 C C . ALA A 1 115 ? -6.867 -5.902 10.806 1.00 80.81 115 ALA A C 1
ATOM 941 O O . ALA A 1 115 ? -7.466 -5.940 9.737 1.00 80.81 115 ALA A O 1
ATOM 942 N N . ASP A 1 116 ? -7.216 -6.648 11.848 1.00 84.38 116 ASP A N 1
ATOM 943 C CA . ASP A 1 116 ? -8.342 -7.579 11.811 1.00 84.38 116 ASP A CA 1
ATOM 944 C C . ASP A 1 116 ? -9.671 -6.835 11.619 1.00 84.38 116 ASP A C 1
ATOM 946 O O . ASP A 1 116 ? -10.519 -7.274 10.848 1.00 84.38 116 ASP A O 1
ATOM 950 N N .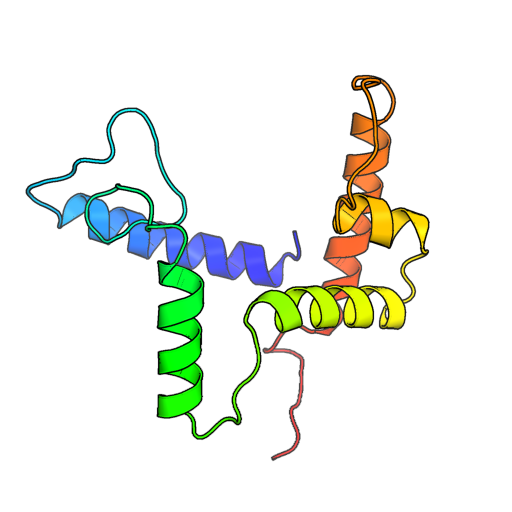 ARG A 1 117 ? -9.820 -5.642 12.201 1.00 82.44 117 ARG A N 1
ATOM 951 C CA . ARG A 1 117 ? -10.996 -4.781 11.993 1.00 82.44 117 ARG A CA 1
ATOM 952 C C . ARG A 1 117 ? -11.202 -4.334 10.542 1.00 82.44 117 ARG A C 1
ATOM 954 O O . ARG A 1 117 ? -12.336 -4.160 10.104 1.00 82.44 117 ARG A O 1
ATOM 961 N N . LEU A 1 118 ? -10.127 -4.206 9.763 1.00 82.94 118 LEU A N 1
ATOM 962 C CA . LEU A 1 118 ? -10.217 -3.856 8.342 1.00 82.94 118 LEU A CA 1
ATOM 963 C C . LEU A 1 118 ? -10.634 -5.038 7.444 1.00 82.94 118 LEU A C 1
ATOM 965 O O . LEU A 1 118 ? -10.923 -4.820 6.270 1.00 82.94 118 LEU A O 1
ATOM 969 N N . GLU A 1 119 ? -10.720 -6.269 7.965 1.00 83.50 119 GLU A N 1
ATOM 970 C CA . GLU A 1 119 ? -11.176 -7.452 7.208 1.00 83.50 119 GLU A CA 1
ATOM 971 C C . GLU A 1 119 ? -12.622 -7.354 6.709 1.00 83.50 119 GLU A C 1
ATOM 973 O O . GLU A 1 119 ? -12.986 -8.030 5.742 1.00 83.50 119 GLU A O 1
ATOM 978 N N . VAL A 1 120 ? -13.453 -6.533 7.363 1.00 80.38 120 VAL A N 1
ATOM 979 C CA . VAL A 1 120 ? -14.826 -6.235 6.921 1.00 80.38 120 VAL A CA 1
ATOM 980 C C . VAL A 1 120 ? -14.836 -5.584 5.537 1.00 80.38 120 VAL A C 1
ATOM 982 O O . VAL A 1 120 ? -15.752 -5.822 4.754 1.00 80.38 120 VAL A O 1
ATOM 985 N N . PHE A 1 121 ? -13.789 -4.833 5.197 1.00 79.25 121 PHE A N 1
ATOM 986 C CA . PHE A 1 121 ? -13.659 -4.143 3.916 1.00 79.25 121 PHE A CA 1
ATOM 987 C C . PHE A 1 121 ? -12.937 -4.982 2.851 1.00 79.25 121 PHE A C 1
ATOM 989 O O . PHE A 1 121 ? -12.389 -4.431 1.896 1.00 79.25 121 PHE A O 1
ATOM 996 N N . ASP A 1 122 ? -12.908 -6.312 2.993 1.00 81.12 122 ASP A N 1
ATOM 997 C CA . ASP A 1 122 ? -12.407 -7.200 1.943 1.00 81.12 122 ASP A CA 1
ATOM 998 C C . ASP A 1 122 ? -13.224 -6.984 0.652 1.00 81.12 122 ASP A C 1
ATOM 1000 O O . ASP A 1 122 ? -14.436 -7.223 0.656 1.00 81.12 122 ASP A O 1
ATOM 1004 N N . PRO A 1 123 ? -12.595 -6.587 -0.474 1.00 74.88 123 PRO A N 1
ATOM 1005 C CA . PRO A 1 123 ? -13.288 -6.383 -1.745 1.00 74.88 123 PRO A CA 1
ATOM 1006 C C . PRO A 1 123 ? -14.078 -7.602 -2.235 1.00 74.88 123 PRO A C 1
ATOM 1008 O O . PRO A 1 123 ? -15.008 -7.445 -3.015 1.00 74.88 123 PRO A O 1
ATOM 1011 N N . LYS A 1 124 ? -13.728 -8.820 -1.795 1.00 75.56 124 LYS A N 1
ATOM 1012 C CA . LYS A 1 124 ? -14.487 -10.039 -2.119 1.00 75.56 124 LYS A CA 1
ATOM 1013 C C . LYS A 1 124 ? -15.764 -10.198 -1.293 1.00 75.56 124 LYS A C 1
ATOM 1015 O O . LYS A 1 124 ? -16.658 -10.931 -1.704 1.00 75.56 124 LYS A O 1
ATOM 1020 N N . LYS A 1 125 ? -15.828 -9.562 -0.122 1.00 70.38 125 LYS A N 1
ATOM 1021 C CA . LYS A 1 125 ? -16.982 -9.577 0.791 1.00 70.38 125 LYS A CA 1
ATOM 1022 C C . LYS A 1 125 ? -17.865 -8.344 0.608 1.00 70.38 125 LYS A C 1
ATOM 1024 O O . LYS A 1 125 ? -19.063 -8.409 0.871 1.00 70.38 125 LYS A O 1
ATOM 1029 N N . LEU A 1 126 ? -17.288 -7.239 0.135 1.00 65.00 126 LEU A N 1
ATOM 1030 C CA . LEU A 1 126 ? -18.011 -6.029 -0.234 1.00 65.00 126 LEU A CA 1
ATOM 1031 C C . LEU A 1 126 ? -18.881 -6.300 -1.467 1.00 65.00 126 LEU A C 1
ATOM 1033 O O . LEU A 1 126 ? -18.411 -6.293 -2.603 1.00 65.00 126 LEU A O 1
ATOM 1037 N N . ARG A 1 127 ? -20.181 -6.499 -1.238 1.00 55.59 127 ARG A N 1
ATOM 1038 C CA . ARG A 1 127 ? -21.200 -6.306 -2.273 1.00 55.59 127 ARG A CA 1
ATOM 1039 C C . ARG A 1 127 ? -21.288 -4.811 -2.561 1.00 55.59 127 ARG A C 1
ATOM 1041 O O . ARG A 1 127 ? -22.070 -4.102 -1.938 1.00 55.59 127 ARG A O 1
ATOM 1048 N N . ILE A 1 128 ? -20.458 -4.326 -3.475 1.00 54.12 128 ILE A N 1
ATOM 1049 C CA . ILE A 1 128 ? -20.689 -3.017 -4.081 1.00 54.12 128 ILE A CA 1
ATOM 1050 C C . ILE A 1 128 ? -21.927 -3.218 -4.959 1.00 54.12 128 ILE A C 1
ATOM 1052 O O . ILE A 1 128 ? -21.872 -3.972 -5.932 1.00 54.12 128 ILE A O 1
ATOM 1056 N N . ALA A 1 129 ? -23.067 -2.674 -4.525 1.00 37.06 129 ALA A N 1
ATOM 1057 C CA . ALA A 1 129 ? -24.269 -2.632 -5.351 1.00 37.06 129 ALA A CA 1
ATOM 1058 C C . ALA A 1 129 ? -23.922 -1.943 -6.689 1.00 37.06 129 ALA A C 1
ATOM 1060 O O . ALA A 1 129 ? -23.095 -1.026 -6.666 1.00 37.06 129 ALA A O 1
ATOM 1061 N N . PRO A 1 130 ? -24.462 -2.437 -7.819 1.00 38.84 130 PRO A N 1
ATOM 1062 C CA . PRO A 1 130 ? -24.118 -1.951 -9.155 1.00 38.84 130 PRO A CA 1
ATOM 1063 C C . PRO A 1 130 ? -24.353 -0.449 -9.330 1.00 38.84 130 PRO A C 1
ATOM 1065 O O . PRO A 1 130 ? -25.287 0.086 -8.689 1.00 38.84 130 PRO A O 1
#

pLDDT: mean 78.73, std 14.87, range [37.06, 96.5]

Foldseek 3Di:
DAPLVVVVLVVLVVVVVVLQVPDPQAPLPPDQDSDDPSNSHHDDPCVVQVVVQVVCVVVVHPDDGPCVVLVVLLVLLVVLVQDPVLSCLLSVPDDDPDDPDPCVVVSVVSNVVSNNSCNCVNPVNDPPDD

Secondary structure (DSSP, 8-state):
--HHHHHHHHHHHHHHHHHHHH-SS----S---SSBSSSSPBPPTTHHHHHHHHHHHHTT-----TTHHHHHHHHHHHHTT--HHHHHHHHT-S---S--SSHHHHHHHHHHHHHHHGGGG-TTT-----

Sequence (130 aa):
MPKCYMAQLKVYERIWKKEKFQCKDWAGENKSYVFHGGKGVMYFPTTPTSTWRKFLQKKGIPHIKLHGLRHTAAMLLRESGADLKTMQERLRHTKIGTTADIYTHKSEMISRDAADRLEVFDPKKLRIAP